Protein AF-A0A5J6Q3C5-F1 (afdb_monomer_lite)

pLDDT: mean 70.16, std 15.2, range [43.66, 97.0]

Sequence (61 aa):
MSSAPPSPSTSATTGDVPDFGWSAYAERVNGRFAMVGFAAILLIEGLSGQTFLHWAGLVPG

Radius of gyration: 25.25 Å; chains: 1; bounding box: 38×37×72 Å

Foldseek 3Di:
DDDDDDDPPPDPDPPDPPPPPDDVVNVVVVVVVVVVVVVVVVCCCVVVVAGVCVVVVNDDD

Secondary structure (DSSP, 8-state):
-PPPPPP--------SPP--S--HHHHHHHHHHHHHHHHHHHHHHHHHSS-HHHHTT-S--

Structure (mmCIF, N/CA/C/O backbone):
data_AF-A0A5J6Q3C5-F1
#
_entry.id   AF-A0A5J6Q3C5-F1
#
loop_
_atom_site.group_PDB
_atom_site.id
_atom_site.type_symbol
_atom_site.label_atom_id
_atom_site.label_alt_id
_atom_site.label_comp_id
_atom_site.label_asym_id
_atom_site.label_entity_id
_atom_site.label_seq_id
_atom_site.pdbx_PDB_ins_code
_atom_site.Cartn_x
_atom_site.Cartn_y
_atom_site.Cartn_z
_atom_site.occupancy
_atom_site.B_iso_or_equiv
_atom_site.auth_seq_id
_atom_site.auth_comp_id
_atom_site.auth_asym_id
_atom_site.auth_atom_id
_atom_site.pdbx_PDB_model_num
ATOM 1 N N . MET A 1 1 ? 21.566 31.476 -42.165 1.00 43.66 1 MET A N 1
ATOM 2 C CA . MET A 1 1 ? 21.221 30.051 -42.353 1.00 43.66 1 MET A CA 1
ATOM 3 C C . MET A 1 1 ? 21.023 29.457 -40.966 1.00 43.66 1 MET A C 1
ATOM 5 O O . MET A 1 1 ? 21.963 29.481 -40.187 1.00 43.66 1 MET A O 1
ATOM 9 N N . SER A 1 2 ? 19.790 29.083 -40.614 1.00 53.34 2 SER A N 1
ATOM 10 C CA . SER A 1 2 ? 19.411 28.545 -39.298 1.00 53.34 2 SER A CA 1
ATOM 11 C C . SER A 1 2 ? 19.533 27.020 -39.346 1.00 53.34 2 SER A C 1
ATOM 13 O O . SER A 1 2 ? 18.875 26.388 -40.169 1.00 53.34 2 SER A O 1
ATOM 15 N N . SER A 1 3 ? 20.425 26.439 -38.545 1.00 48.53 3 SER A N 1
ATOM 16 C CA . SER A 1 3 ? 20.610 24.988 -38.442 1.00 48.53 3 SER A CA 1
ATOM 17 C C . SER A 1 3 ? 19.679 24.409 -37.375 1.00 48.53 3 SER A C 1
ATOM 19 O O . SER A 1 3 ? 19.699 24.849 -36.227 1.00 48.53 3 SER A O 1
ATOM 21 N N . ALA A 1 4 ? 18.858 23.441 -37.783 1.00 61.00 4 ALA A N 1
ATOM 22 C CA . ALA A 1 4 ? 17.888 22.715 -36.966 1.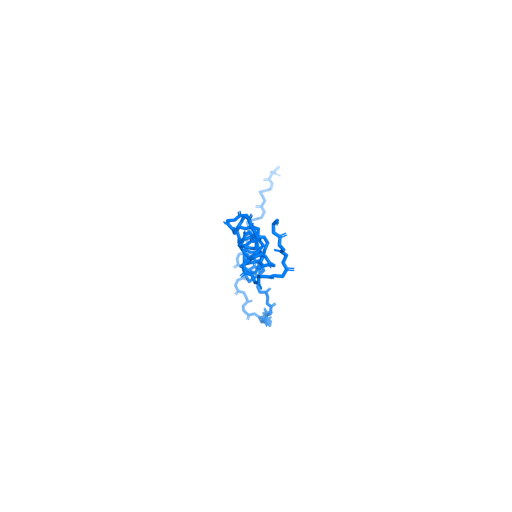00 61.00 4 ALA A CA 1
ATOM 23 C C . ALA A 1 4 ? 18.536 21.965 -35.776 1.00 61.00 4 ALA A C 1
ATOM 25 O O . ALA A 1 4 ? 19.711 21.599 -35.864 1.00 61.00 4 ALA A O 1
ATOM 26 N N . PRO A 1 5 ? 17.797 21.700 -34.677 1.00 62.69 5 PRO A N 1
ATOM 27 C CA . PRO A 1 5 ? 18.314 20.910 -33.563 1.00 62.69 5 PRO A CA 1
ATOM 28 C C . PRO A 1 5 ? 18.527 19.440 -33.978 1.00 62.69 5 PRO A C 1
ATOM 30 O O . PRO A 1 5 ? 17.744 18.911 -34.772 1.00 62.69 5 PRO A O 1
ATOM 33 N N . PRO A 1 6 ? 19.568 18.764 -33.457 1.00 59.50 6 PRO A N 1
ATOM 34 C CA . PRO A 1 6 ? 19.859 17.378 -33.803 1.00 59.50 6 PRO A CA 1
ATOM 35 C C . PRO A 1 6 ? 18.766 16.446 -33.264 1.00 59.50 6 PRO A C 1
ATOM 37 O O . PRO A 1 6 ? 18.426 16.477 -32.081 1.00 59.50 6 PRO A O 1
ATOM 40 N N . SER A 1 7 ? 18.206 15.613 -34.141 1.00 60.62 7 SER A N 1
ATOM 41 C CA . SER A 1 7 ? 17.278 14.541 -33.774 1.00 60.62 7 SER A CA 1
ATOM 42 C C . SER A 1 7 ? 17.955 13.553 -32.808 1.00 60.62 7 SER A C 1
ATOM 44 O O . SER A 1 7 ? 19.127 13.228 -33.016 1.00 60.62 7 SER A O 1
ATOM 46 N N . PRO A 1 8 ? 17.264 13.044 -31.770 1.00 61.16 8 PRO A N 1
ATOM 47 C CA . PRO A 1 8 ? 17.851 12.067 -30.860 1.00 61.16 8 PRO A CA 1
ATOM 48 C C . PRO A 1 8 ? 18.055 10.742 -31.602 1.00 61.16 8 PRO A C 1
ATOM 50 O O . PRO A 1 8 ? 17.109 10.006 -31.879 1.00 61.16 8 PRO A O 1
ATOM 53 N N . SER A 1 9 ? 19.310 10.463 -31.950 1.00 54.81 9 SER A N 1
ATOM 54 C CA . SER A 1 9 ? 19.726 9.207 -32.564 1.00 54.81 9 SER A CA 1
ATOM 55 C C . SER A 1 9 ? 19.497 8.071 -31.568 1.00 54.81 9 SER A C 1
ATOM 57 O O . SER A 1 9 ? 20.131 8.010 -30.514 1.00 54.81 9 SER A O 1
ATOM 59 N N . THR A 1 10 ? 18.542 7.197 -31.875 1.00 63.25 10 THR A N 1
ATOM 60 C CA . THR A 1 10 ? 18.237 5.990 -31.103 1.00 63.25 10 THR A CA 1
ATOM 61 C C . THR A 1 10 ? 19.357 4.978 -31.345 1.00 63.25 10 THR A C 1
ATOM 63 O O . THR A 1 10 ? 19.264 4.118 -32.216 1.00 63.25 10 THR A O 1
ATOM 66 N N . SER A 1 11 ? 20.470 5.134 -30.627 1.00 55.38 11 SER A N 1
ATOM 67 C CA . SER A 1 11 ? 21.632 4.254 -30.749 1.00 55.38 11 SER A CA 1
ATOM 68 C C . SER A 1 11 ? 21.377 2.964 -29.966 1.00 55.38 11 SER A C 1
ATOM 70 O O . SER A 1 11 ? 21.629 2.875 -28.767 1.00 55.38 11 SER A O 1
ATOM 72 N N . ALA A 1 12 ? 20.808 1.972 -30.650 1.00 59.28 12 ALA A N 1
ATOM 73 C CA . ALA A 1 12 ? 20.703 0.598 -30.179 1.00 59.28 12 ALA A CA 1
ATOM 74 C C . ALA A 1 12 ? 22.087 -0.074 -30.241 1.00 59.28 12 ALA A C 1
ATOM 76 O O . ALA A 1 12 ? 22.389 -0.808 -31.178 1.00 59.28 12 ALA A O 1
ATOM 77 N N . THR A 1 13 ? 22.929 0.185 -29.242 1.00 56.16 13 THR A N 1
ATOM 78 C CA . THR A 1 13 ? 24.169 -0.568 -29.023 1.00 56.16 13 THR A CA 1
ATOM 79 C C . THR A 1 13 ? 24.036 -1.328 -27.714 1.00 56.16 13 THR A C 1
ATOM 81 O O . THR A 1 13 ? 24.246 -0.793 -26.630 1.00 56.16 13 THR A O 1
ATOM 84 N N . THR A 1 14 ? 23.658 -2.600 -27.827 1.00 57.91 14 THR A N 1
ATOM 85 C CA . THR A 1 14 ? 23.784 -3.605 -26.769 1.00 57.91 14 THR A CA 1
ATOM 86 C C . THR A 1 14 ? 25.272 -3.817 -26.483 1.00 57.91 14 THR A C 1
ATOM 88 O O . THR A 1 14 ? 25.925 -4.643 -27.111 1.00 57.91 14 THR A O 1
ATOM 91 N N . GLY A 1 15 ? 25.822 -3.008 -25.582 1.00 54.81 15 GLY A N 1
ATOM 92 C CA . GLY A 1 15 ? 27.209 -3.090 -25.115 1.00 54.81 15 GLY A CA 1
ATOM 93 C C . GLY A 1 15 ? 27.410 -2.529 -23.707 1.00 54.81 15 GLY A C 1
ATOM 94 O O . GLY A 1 15 ? 28.546 -2.410 -23.266 1.00 54.81 15 GLY A O 1
ATOM 95 N N . ASP A 1 16 ? 26.324 -2.191 -23.013 1.00 51.78 16 ASP A N 1
ATOM 96 C CA . ASP A 1 16 ? 26.354 -1.838 -21.599 1.00 51.78 16 ASP A CA 1
ATOM 97 C C . ASP A 1 16 ? 26.137 -3.124 -20.803 1.00 51.78 16 ASP A C 1
ATOM 99 O O . ASP A 1 16 ? 25.209 -3.888 -21.096 1.00 51.78 16 ASP A O 1
ATOM 103 N N . VAL A 1 17 ? 27.016 -3.403 -19.840 1.00 59.12 17 VAL A N 1
ATOM 104 C CA . VAL A 1 17 ? 26.751 -4.429 -18.826 1.00 59.12 17 VAL A CA 1
ATOM 105 C C . VAL A 1 17 ? 25.396 -4.042 -18.249 1.00 59.12 17 VAL A C 1
ATOM 107 O O . VAL A 1 17 ? 25.287 -2.926 -17.749 1.00 59.12 17 VAL A O 1
ATOM 110 N N . PRO A 1 18 ? 24.334 -4.857 -18.381 1.00 58.97 18 PRO A N 1
ATOM 111 C CA . PRO A 1 18 ? 23.039 -4.410 -17.912 1.00 58.97 18 PRO A CA 1
ATOM 112 C C . PRO A 1 18 ? 2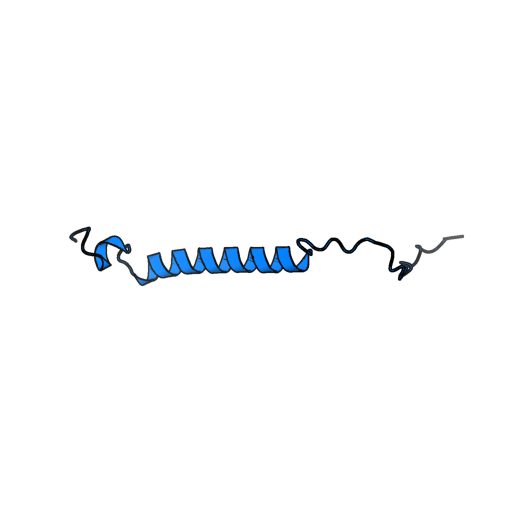3.216 -4.182 -16.419 1.00 58.97 18 PRO A C 1
ATOM 114 O O . PRO A 1 18 ? 23.618 -5.114 -15.719 1.00 58.97 18 PRO A O 1
ATOM 117 N N . ASP A 1 19 ? 23.001 -2.953 -15.953 1.00 59.84 19 ASP A N 1
ATOM 118 C CA . ASP A 1 19 ? 22.994 -2.636 -14.531 1.00 59.84 19 ASP A CA 1
ATOM 119 C C . ASP A 1 19 ? 21.819 -3.410 -13.909 1.00 59.84 19 ASP A C 1
ATOM 121 O O . ASP A 1 19 ? 20.680 -2.950 -13.797 1.00 59.84 19 ASP A O 1
ATOM 125 N N . PHE A 1 20 ? 22.084 -4.683 -13.603 1.00 61.12 20 PHE A N 1
ATOM 126 C CA . PHE A 1 20 ? 21.177 -5.666 -13.030 1.00 61.12 20 PHE A CA 1
ATOM 127 C C . PHE A 1 20 ? 21.053 -5.398 -11.534 1.00 61.12 20 PHE A C 1
ATOM 129 O O . PHE A 1 20 ? 21.439 -6.197 -10.683 1.00 61.12 20 PHE A O 1
ATOM 136 N N . GLY A 1 21 ? 20.504 -4.241 -11.207 1.00 64.69 21 GLY A N 1
ATOM 137 C CA . GLY A 1 21 ? 20.266 -3.850 -9.836 1.00 64.69 21 GLY A CA 1
ATOM 138 C C . GLY A 1 21 ? 19.568 -2.511 -9.823 1.00 64.69 21 GLY A C 1
ATOM 139 O O . GLY A 1 21 ? 20.210 -1.491 -10.013 1.00 64.69 21 GLY A O 1
ATOM 140 N N . TRP A 1 22 ? 18.263 -2.530 -9.552 1.00 64.38 22 TRP A N 1
ATOM 141 C CA . TRP A 1 22 ? 17.448 -1.329 -9.340 1.00 64.38 22 TRP A CA 1
ATOM 142 C C . TRP A 1 22 ? 17.262 -0.484 -10.607 1.00 64.38 22 TRP A C 1
ATOM 144 O O . TRP A 1 22 ? 17.696 0.658 -10.700 1.00 64.38 22 TRP A O 1
ATOM 154 N N . SER A 1 23 ? 16.551 -1.028 -11.600 1.00 74.50 23 SER A N 1
ATOM 155 C CA . SER A 1 23 ? 16.084 -0.192 -12.710 1.00 74.50 23 SER A CA 1
ATOM 156 C C . SER A 1 23 ? 15.234 0.970 -12.178 1.00 74.50 23 SER A C 1
ATOM 158 O O . SER A 1 23 ? 14.524 0.827 -11.179 1.00 74.50 23 SER A O 1
ATOM 160 N N . ALA A 1 24 ? 15.202 2.101 -12.887 1.00 76.81 24 ALA A N 1
ATOM 161 C CA . ALA A 1 24 ? 14.336 3.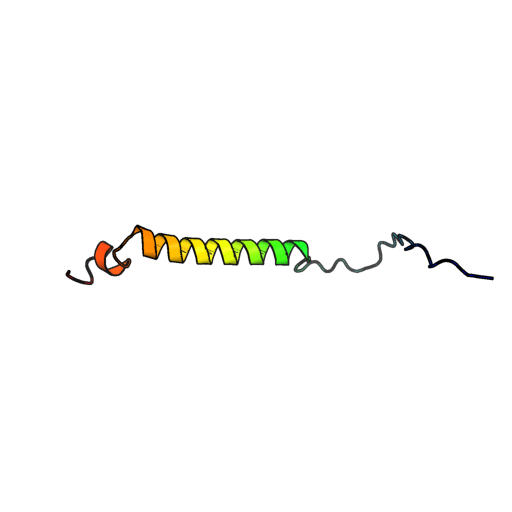232 -12.528 1.00 76.81 24 ALA A CA 1
ATOM 162 C C . ALA A 1 24 ? 12.839 2.851 -12.444 1.00 76.81 24 ALA A C 1
ATOM 164 O O . ALA A 1 24 ? 12.016 3.599 -11.915 1.00 76.81 24 ALA A O 1
ATOM 165 N N . TYR A 1 25 ? 12.444 1.707 -13.010 1.00 79.50 25 TYR A N 1
ATOM 166 C CA . TYR A 1 25 ? 11.122 1.120 -12.812 1.00 79.50 25 TYR A CA 1
ATOM 167 C C . TYR A 1 25 ? 10.994 0.471 -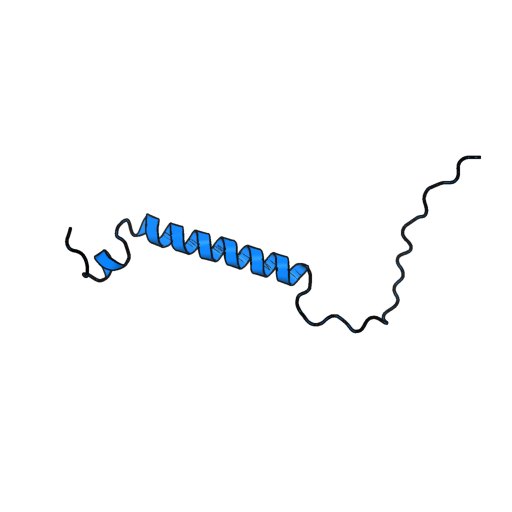11.425 1.00 79.50 25 TYR A C 1
ATOM 169 O O . TYR A 1 25 ? 10.007 0.720 -10.734 1.00 79.50 25 TYR A O 1
ATOM 177 N N . ALA A 1 26 ? 12.001 -0.289 -10.984 1.00 83.75 26 ALA A N 1
ATOM 178 C CA . ALA A 1 26 ? 12.053 -0.879 -9.649 1.00 83.75 26 ALA A CA 1
ATOM 179 C C . ALA A 1 26 ? 12.023 0.190 -8.543 1.00 83.75 26 ALA A C 1
ATOM 181 O O . ALA A 1 26 ? 11.274 0.035 -7.586 1.00 83.75 26 ALA A O 1
ATOM 182 N N . GLU A 1 27 ? 12.731 1.312 -8.696 1.00 83.44 27 GLU A N 1
ATOM 183 C CA . GLU A 1 27 ? 12.663 2.431 -7.738 1.00 83.44 27 GLU A CA 1
ATOM 184 C C . GLU A 1 27 ? 11.246 3.004 -7.603 1.00 83.44 27 GLU A C 1
ATOM 186 O O . GLU A 1 27 ? 10.747 3.203 -6.494 1.00 83.44 27 GLU A O 1
ATOM 191 N N . ARG A 1 28 ? 10.553 3.215 -8.730 1.00 88.62 28 ARG A N 1
ATOM 192 C CA . ARG A 1 28 ? 9.165 3.707 -8.735 1.00 88.62 28 ARG A CA 1
ATOM 193 C C . ARG A 1 28 ? 8.211 2.714 -8.087 1.00 88.62 28 ARG A C 1
ATOM 195 O O . ARG A 1 28 ? 7.296 3.119 -7.372 1.00 88.62 28 ARG A O 1
ATOM 202 N N . VAL A 1 29 ? 8.403 1.428 -8.354 1.00 89.31 29 VAL A N 1
ATOM 203 C CA . VAL A 1 29 ? 7.587 0.356 -7.782 1.00 89.31 29 VAL A CA 1
ATOM 204 C C . VAL A 1 29 ? 7.831 0.247 -6.273 1.00 89.31 29 VAL A C 1
ATOM 206 O O . VAL A 1 29 ? 6.868 0.269 -5.511 1.00 89.31 29 VAL A O 1
ATOM 209 N N . ASN A 1 30 ? 9.087 0.257 -5.825 1.00 90.25 30 ASN A N 1
ATOM 210 C CA . ASN A 1 30 ? 9.453 0.226 -4.406 1.00 90.25 30 ASN A CA 1
ATOM 211 C C . ASN A 1 30 ? 8.927 1.453 -3.649 1.00 90.25 30 ASN A C 1
ATOM 213 O O . ASN A 1 30 ? 8.356 1.312 -2.569 1.00 90.25 30 ASN A O 1
ATOM 217 N N . GLY A 1 31 ? 9.036 2.646 -4.240 1.00 94.00 31 GLY A N 1
ATOM 218 C CA . GLY A 1 31 ? 8.474 3.869 -3.665 1.00 94.00 31 GLY A CA 1
ATOM 219 C C . GLY A 1 31 ? 6.952 3.799 -3.497 1.00 94.00 31 GLY A C 1
ATOM 220 O O . GLY A 1 31 ? 6.424 4.207 -2.465 1.00 94.00 31 GLY A O 1
ATOM 221 N N . ARG A 1 32 ? 6.232 3.216 -4.466 1.00 95.62 32 ARG A N 1
ATOM 222 C CA . ARG A 1 32 ? 4.778 2.996 -4.360 1.00 95.62 32 ARG A CA 1
ATOM 223 C C . ARG A 1 32 ? 4.429 2.002 -3.260 1.00 95.62 32 ARG A C 1
ATOM 225 O O . ARG A 1 32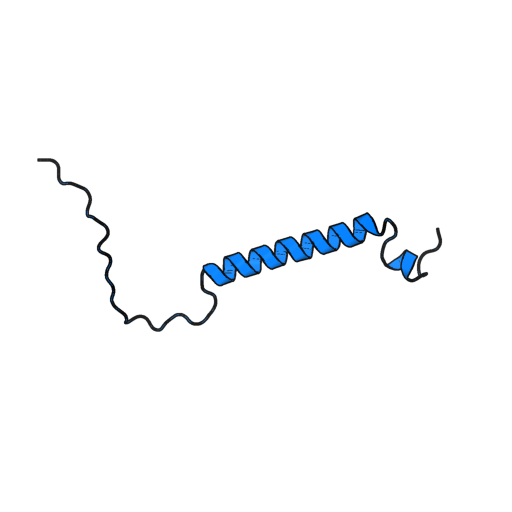 ? 3.510 2.268 -2.492 1.00 95.62 32 ARG A O 1
ATOM 232 N N . PHE A 1 33 ? 5.163 0.896 -3.157 1.00 95.88 33 PHE A N 1
ATOM 233 C CA . PHE A 1 33 ? 4.971 -0.065 -2.072 1.00 95.88 33 PHE A CA 1
ATOM 234 C C . PHE A 1 33 ? 5.197 0.576 -0.702 1.00 95.88 33 PHE A C 1
ATOM 236 O O . PHE A 1 33 ? 4.400 0.347 0.204 1.00 95.88 33 PHE A O 1
ATOM 243 N N . ALA A 1 34 ? 6.207 1.438 -0.565 1.00 95.25 34 ALA A N 1
ATOM 244 C CA . ALA A 1 34 ? 6.445 2.179 0.669 1.00 95.25 34 ALA A CA 1
ATOM 245 C C . ALA A 1 34 ? 5.278 3.120 1.017 1.00 95.25 34 ALA A C 1
ATOM 247 O O . ALA A 1 34 ? 4.815 3.120 2.156 1.00 95.25 34 ALA A O 1
ATOM 248 N N . MET A 1 35 ? 4.750 3.872 0.043 1.00 97.00 35 MET A N 1
ATOM 249 C CA . MET A 1 35 ? 3.589 4.748 0.260 1.00 97.00 35 MET A CA 1
ATOM 250 C C . MET A 1 35 ? 2.337 3.961 0.659 1.00 97.00 35 MET A C 1
ATOM 252 O O . MET A 1 35 ? 1.628 4.364 1.578 1.00 97.00 35 MET A O 1
ATOM 256 N N . VAL A 1 36 ? 2.077 2.828 -0.000 1.00 96.25 36 VAL A N 1
ATOM 257 C CA . VAL A 1 36 ? 0.940 1.954 0.325 1.00 96.25 36 VAL A CA 1
ATOM 258 C C . VAL A 1 36 ? 1.106 1.335 1.711 1.00 96.25 36 VAL A C 1
ATOM 260 O O . VAL A 1 36 ? 0.147 1.321 2.474 1.00 96.25 36 VAL A O 1
ATOM 263 N N . GLY A 1 37 ? 2.307 0.876 2.070 1.00 93.88 37 GLY A N 1
ATOM 264 C CA . GLY A 1 37 ? 2.600 0.343 3.402 1.00 93.88 37 GLY A CA 1
ATOM 265 C C . GLY A 1 37 ? 2.400 1.388 4.499 1.00 93.88 37 GLY A C 1
ATOM 266 O O . GLY A 1 37 ? 1.736 1.114 5.494 1.00 93.88 37 GLY A O 1
ATOM 267 N N . PHE A 1 38 ? 2.890 2.610 4.287 1.00 93.69 38 PHE A N 1
ATOM 268 C CA . PHE A 1 38 ? 2.683 3.719 5.216 1.00 93.69 38 PHE A CA 1
ATOM 269 C C . PHE A 1 38 ? 1.198 4.085 5.362 1.00 93.69 38 PHE A C 1
ATOM 271 O O . PHE A 1 38 ? 0.699 4.216 6.478 1.00 93.69 38 PHE A O 1
ATOM 278 N N . ALA A 1 39 ? 0.463 4.179 4.250 1.00 93.75 39 ALA A N 1
ATOM 279 C CA . ALA A 1 39 ? -0.973 4.441 4.275 1.00 93.75 39 ALA A CA 1
ATOM 280 C C . ALA A 1 39 ? -1.756 3.316 4.968 1.00 93.75 39 ALA A C 1
ATOM 282 O O . ALA A 1 39 ? -2.674 3.598 5.731 1.00 93.75 39 ALA A O 1
ATOM 283 N N . ALA A 1 40 ? -1.381 2.054 4.746 1.00 91.38 40 ALA A N 1
ATOM 284 C CA . ALA A 1 40 ? -1.990 0.910 5.412 1.00 91.38 40 ALA A CA 1
ATOM 285 C C . ALA A 1 40 ? -1.769 0.955 6.930 1.00 91.38 40 ALA A C 1
ATOM 287 O O . ALA A 1 40 ? -2.711 0.691 7.668 1.00 91.38 40 ALA A O 1
ATOM 288 N N . ILE A 1 41 ? -0.579 1.349 7.399 1.00 87.81 41 ILE A N 1
ATOM 289 C CA . ILE A 1 41 ? -0.296 1.533 8.833 1.00 87.81 41 ILE A CA 1
ATOM 290 C C . ILE A 1 41 ? -1.225 2.594 9.430 1.00 87.81 41 ILE A C 1
ATOM 292 O O . ILE A 1 41 ? -1.950 2.293 10.374 1.00 87.81 41 ILE A O 1
ATOM 296 N N . LEU A 1 42 ? -1.286 3.788 8.830 1.00 86.19 42 LEU A N 1
ATOM 297 C CA . LEU A 1 42 ? -2.174 4.860 9.298 1.00 86.19 42 LEU A CA 1
ATOM 298 C C . LEU A 1 42 ? -3.652 4.449 9.281 1.00 86.19 42 LEU A C 1
ATOM 300 O O . LEU A 1 42 ? -4.427 4.832 10.153 1.00 86.19 42 LEU A O 1
ATOM 304 N N . LEU A 1 43 ? -4.058 3.674 8.276 1.00 85.56 43 LEU A N 1
ATOM 305 C CA . LEU A 1 43 ? -5.434 3.226 8.105 1.00 85.56 43 LEU A CA 1
ATOM 306 C C . LEU A 1 43 ? -5.799 2.128 9.112 1.00 85.56 43 LEU A C 1
ATOM 308 O O . LEU A 1 43 ? -6.914 2.129 9.620 1.00 85.56 43 LEU A O 1
ATOM 312 N N . ILE A 1 44 ? -4.863 1.243 9.460 1.00 78.75 44 ILE A N 1
ATOM 313 C CA . ILE A 1 44 ? -5.017 0.275 10.554 1.00 78.75 44 ILE A CA 1
ATOM 314 C C . ILE A 1 44 ? -5.105 1.007 11.895 1.00 78.75 44 ILE A C 1
ATOM 316 O O . ILE A 1 44 ? -6.005 0.720 12.680 1.00 78.75 44 ILE A O 1
ATOM 320 N N . GLU A 1 45 ? -4.228 1.981 12.143 1.00 73.31 45 GLU A N 1
ATOM 321 C CA . GLU A 1 45 ? -4.267 2.812 13.352 1.00 73.31 45 GLU A CA 1
ATOM 322 C C . GLU A 1 45 ? -5.593 3.582 13.471 1.00 73.31 45 GLU A C 1
ATOM 324 O O . GLU A 1 45 ? -6.206 3.601 14.539 1.00 73.31 45 GLU A O 1
ATOM 329 N N . GLY A 1 46 ? -6.078 4.158 12.367 1.00 76.00 46 GLY A N 1
ATOM 330 C CA . GLY A 1 46 ? -7.308 4.947 12.323 1.00 76.00 46 GLY A CA 1
ATOM 331 C C . GLY A 1 46 ? -8.596 4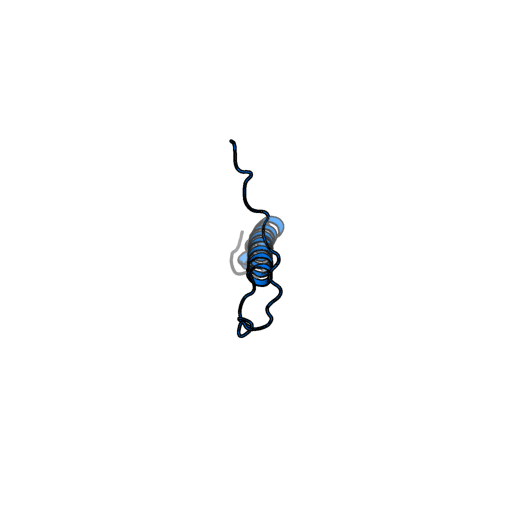.121 12.392 1.00 76.00 46 GLY A C 1
ATOM 332 O O . GLY A 1 46 ? -9.498 4.473 13.147 1.00 76.00 46 GLY A O 1
ATOM 333 N N . LEU A 1 47 ? -8.700 3.020 11.637 1.00 67.44 47 LEU A N 1
ATOM 334 C CA . LEU A 1 47 ? -9.891 2.156 11.642 1.00 67.44 47 LEU A CA 1
ATOM 335 C C . LEU A 1 47 ? -10.031 1.362 12.931 1.00 67.44 47 LEU A C 1
ATOM 337 O O . LEU A 1 47 ? -11.152 1.102 13.363 1.00 67.44 47 LEU A O 1
ATOM 341 N N . SER A 1 48 ? -8.911 0.970 13.537 1.00 63.41 48 SER A N 1
ATOM 342 C CA . SER A 1 48 ? -8.961 0.287 14.819 1.00 63.41 48 SER A CA 1
ATOM 343 C C . SER A 1 48 ? -9.549 1.219 15.884 1.00 63.41 48 SER A C 1
ATOM 345 O O . SER A 1 48 ? -10.190 0.729 16.807 1.00 63.41 48 SER A O 1
ATOM 347 N N . GLY A 1 49 ? -9.394 2.555 15.763 1.00 60.72 49 GLY A N 1
ATOM 348 C CA . GLY A 1 49 ? -9.944 3.553 16.709 1.00 60.72 49 GLY A CA 1
ATOM 349 C C . GLY A 1 49 ? -9.499 3.341 18.166 1.00 60.72 49 GLY A C 1
ATOM 350 O O . GLY A 1 49 ? -9.997 3.963 19.097 1.00 60.72 49 GLY A O 1
ATOM 351 N N . GLN A 1 50 ? -8.578 2.402 18.319 1.00 54.91 50 GLN A N 1
ATOM 352 C CA . GLN A 1 50 ? -8.105 1.690 19.477 1.00 54.91 50 GLN A CA 1
ATOM 353 C C . GLN A 1 50 ? -6.741 1.228 18.995 1.00 54.91 50 GLN A C 1
ATOM 355 O O . GLN A 1 50 ? -6.659 0.324 18.159 1.00 54.91 50 GLN A O 1
ATOM 360 N N . THR A 1 51 ? -5.672 1.911 19.413 1.00 61.91 51 THR A N 1
ATOM 361 C CA . THR A 1 51 ? -4.290 1.495 19.129 1.00 61.91 51 THR A CA 1
ATOM 362 C C . THR A 1 51 ? -4.204 -0.015 19.344 1.00 61.91 51 THR A C 1
ATOM 364 O O . THR A 1 51 ? -4.854 -0.499 20.264 1.00 61.91 51 THR A O 1
ATOM 367 N N . PHE A 1 52 ? -3.448 -0.777 18.546 1.00 56.78 52 PHE A N 1
ATOM 368 C CA . PHE A 1 52 ? -3.294 -2.244 18.684 1.00 56.78 52 PHE A CA 1
ATOM 369 C C . PHE A 1 52 ? -3.251 -2.739 20.150 1.00 56.78 52 PHE A C 1
ATOM 371 O O . PHE A 1 52 ? -3.805 -3.779 20.484 1.00 56.78 52 PHE A O 1
ATOM 378 N N . LEU A 1 53 ? -2.683 -1.920 21.034 1.00 57.69 53 LEU A N 1
ATOM 379 C CA . LEU A 1 53 ? -2.692 -2.013 22.493 1.00 57.69 53 LEU A CA 1
ATOM 380 C C . LEU A 1 53 ? -4.070 -2.237 23.164 1.00 57.69 53 LEU A C 1
ATOM 382 O O . LEU A 1 53 ? -4.130 -2.993 24.126 1.00 57.69 53 LEU A O 1
ATOM 386 N N . HIS A 1 54 ? -5.166 -1.635 22.700 1.00 56.34 54 HIS A N 1
ATOM 387 C CA . HIS A 1 54 ? -6.506 -1.800 23.278 1.00 56.34 54 HIS A CA 1
ATOM 388 C C . HIS A 1 54 ? -7.253 -3.018 22.707 1.00 56.34 54 HIS A C 1
ATOM 390 O O . HIS A 1 54 ? -8.028 -3.645 23.424 1.00 56.34 54 HIS A O 1
ATOM 396 N N . TRP A 1 55 ? -6.968 -3.447 21.469 1.00 55.47 55 TRP A N 1
ATOM 397 C CA . TRP A 1 55 ? -7.399 -4.773 20.985 1.00 55.47 55 TRP A CA 1
ATOM 398 C C . TRP A 1 55 ? -6.593 -5.911 21.645 1.00 55.47 55 TRP A C 1
ATOM 400 O O . TRP A 1 55 ? -7.146 -6.963 21.953 1.00 55.47 55 TRP A O 1
ATOM 410 N N . ALA A 1 56 ? -5.311 -5.675 21.947 1.00 64.50 56 ALA A N 1
ATOM 411 C CA . ALA A 1 56 ? -4.421 -6.589 22.671 1.00 64.50 56 ALA A CA 1
ATOM 412 C C . ALA A 1 56 ? -4.602 -6.574 24.208 1.00 64.50 56 ALA A C 1
ATOM 414 O O . ALA A 1 56 ? -3.896 -7.299 24.908 1.00 64.50 56 ALA A O 1
ATOM 415 N N . GLY A 1 57 ? -5.525 -5.764 24.746 1.00 64.44 57 GLY A N 1
ATOM 416 C CA . GLY A 1 57 ? -5.869 -5.729 26.175 1.00 64.44 57 GLY A CA 1
ATOM 417 C C . GLY A 1 57 ? -4.822 -5.100 27.109 1.00 64.44 57 GLY A C 1
ATOM 418 O O . GLY A 1 57 ? -4.881 -5.315 28.316 1.00 64.44 57 GLY A O 1
ATOM 419 N N . LEU A 1 58 ? -3.861 -4.339 26.579 1.00 62.56 58 LEU A N 1
ATOM 420 C CA . LEU A 1 58 ? -2.744 -3.743 27.327 1.00 62.56 58 LEU A CA 1
ATOM 421 C C . LEU A 1 58 ? -3.021 -2.326 27.858 1.00 62.56 58 LEU A C 1
ATOM 423 O O . LEU A 1 58 ? -2.250 -1.833 28.679 1.00 62.56 58 LEU A O 1
ATOM 427 N N . VAL A 1 59 ? -4.095 -1.666 27.417 1.00 59.94 59 VAL A N 1
ATOM 428 C CA . VAL A 1 59 ? -4.516 -0.350 27.926 1.00 59.94 59 VAL A CA 1
ATOM 429 C C . VAL A 1 59 ? -6.011 -0.406 28.251 1.00 59.94 59 VAL A C 1
ATOM 431 O O . VAL A 1 59 ? -6.795 -0.674 27.339 1.00 59.94 59 VAL A O 1
ATOM 434 N N . PRO A 1 60 ? -6.424 -0.191 29.513 1.00 61.00 60 PRO A N 1
ATOM 435 C CA . PRO A 1 60 ? -7.832 -0.037 29.845 1.00 61.00 60 PRO A CA 1
ATOM 436 C C . PRO A 1 60 ? -8.317 1.350 29.401 1.00 61.00 60 PRO A C 1
ATOM 438 O O . PRO A 1 60 ? -7.580 2.332 29.521 1.00 61.00 60 PRO A O 1
ATOM 441 N N . GLY A 1 61 ? -9.540 1.398 28.867 1.00 60.19 61 GLY A N 1
ATOM 442 C CA . GLY A 1 61 ? -10.287 2.642 28.671 1.00 60.19 61 GLY A CA 1
ATOM 443 C C . GLY A 1 61 ? -10.710 3.286 29.984 1.00 60.19 61 GLY A C 1
ATOM 444 O O . GLY A 1 61 ? -10.835 2.552 30.993 1.00 60.19 61 GLY A O 1
#